Protein AF-A0A521YTF4-F1 (afdb_monomer_lite)

Sequence (86 aa):
MRPFALSHAQQRRLEKLSRDAGRSPAETFGYVLRDGFEFCEWEVRESLAADYDVKKHGAASDDEARRRARQVIDAAHARRRSRKAA

Foldseek 3Di:
DPPPPDDPVVVVLLVVLCVLVVHDSVVSVVVCVVPNSVVSVVVSVVVVVVVVCCVVPNDDDPVRVVVVVVVVVVVVVVVVVVVVVD

pLDDT: mean 90.73, std 12.65, range [39.47, 98.31]

Structure (mmCIF, N/CA/C/O backbone):
data_AF-A0A521YTF4-F1
#
_entry.id   AF-A0A521YTF4-F1
#
loop_
_atom_site.group_PDB
_atom_site.id
_atom_site.type_symbol
_atom_site.label_atom_id
_atom_site.label_alt_id
_atom_site.label_comp_id
_atom_site.label_asym_id
_atom_site.label_entity_id
_atom_site.label_seq_id
_atom_site.pdbx_PDB_ins_code
_atom_site.Cartn_x
_atom_site.Cartn_y
_atom_site.Cartn_z
_atom_site.occupancy
_atom_site.B_iso_or_equiv
_atom_site.auth_seq_id
_atom_site.auth_comp_id
_atom_site.auth_asym_id
_atom_site.auth_atom_id
_atom_site.pdbx_PDB_model_num
ATOM 1 N N . MET A 1 1 ? -7.148 -5.347 32.296 1.00 41.53 1 MET A N 1
ATOM 2 C CA . MET A 1 1 ? -6.277 -4.633 31.337 1.00 41.53 1 MET A CA 1
ATOM 3 C C . MET A 1 1 ? -6.988 -3.357 30.933 1.00 41.53 1 MET A C 1
ATOM 5 O O . MET A 1 1 ? -8.131 -3.448 30.506 1.00 41.53 1 MET A O 1
ATOM 9 N N . ARG A 1 2 ? -6.386 -2.179 31.127 1.00 39.47 2 ARG A N 1
ATOM 10 C CA . ARG A 1 2 ? -6.950 -0.946 30.559 1.00 39.47 2 ARG A CA 1
ATOM 11 C C . ARG A 1 2 ? -6.777 -1.056 29.042 1.00 39.47 2 ARG A C 1
ATOM 13 O O . ARG A 1 2 ? -5.629 -1.202 28.624 1.00 39.47 2 ARG A O 1
ATOM 20 N N . PRO A 1 3 ? -7.841 -1.062 28.224 1.00 50.84 3 PRO A N 1
ATOM 21 C CA . PRO A 1 3 ? -7.634 -0.956 26.792 1.00 50.84 3 PRO A CA 1
ATOM 22 C C . PRO A 1 3 ? -6.952 0.393 26.579 1.00 50.84 3 PRO A C 1
ATOM 24 O O . PRO A 1 3 ? -7.388 1.398 27.146 1.00 50.84 3 PRO A O 1
ATOM 27 N N . PHE A 1 4 ? -5.851 0.420 25.832 1.00 57.66 4 PHE A N 1
ATOM 28 C CA . PHE A 1 4 ? -5.351 1.662 25.260 1.00 57.66 4 PHE A CA 1
ATOM 29 C C . PHE A 1 4 ? -6.460 2.173 24.337 1.00 57.66 4 PHE A C 1
ATOM 31 O O . PHE A 1 4 ? -6.529 1.813 23.166 1.00 57.66 4 PHE A O 1
ATOM 38 N N . ALA A 1 5 ? -7.420 2.900 24.910 1.00 72.75 5 ALA A N 1
ATOM 39 C CA . ALA A 1 5 ? -8.527 3.469 24.180 1.00 72.75 5 ALA A CA 1
ATOM 40 C C . ALA A 1 5 ? -7.902 4.540 23.300 1.00 72.75 5 ALA A C 1
ATOM 42 O O . ALA A 1 5 ? -7.453 5.572 23.800 1.00 72.75 5 ALA A O 1
ATOM 43 N N . LEU A 1 6 ? -7.784 4.221 22.009 1.00 82.75 6 LEU A N 1
ATOM 44 C CA . LEU A 1 6 ? -7.347 5.143 20.974 1.00 82.75 6 LEU A CA 1
ATOM 45 C C . LEU A 1 6 ? -7.909 6.529 21.272 1.00 82.75 6 LEU A C 1
ATOM 47 O O . LEU A 1 6 ? -9.104 6.664 21.558 1.00 82.75 6 LEU A O 1
ATOM 51 N N . SER A 1 7 ? -7.064 7.554 21.183 1.00 91.00 7 SER A N 1
ATOM 52 C CA . SER A 1 7 ? -7.557 8.924 21.254 1.00 91.00 7 SER A CA 1
ATOM 53 C C . SER A 1 7 ? -8.632 9.131 20.187 1.00 91.00 7 SER A C 1
ATOM 55 O O . SER A 1 7 ? -8.629 8.480 19.140 1.00 91.00 7 SER A O 1
ATOM 57 N N . HIS A 1 8 ? -9.529 10.088 20.403 1.00 90.62 8 HIS A N 1
ATOM 58 C CA . HIS A 1 8 ? -10.582 10.392 19.434 1.00 90.62 8 HIS A CA 1
ATOM 59 C C . HIS A 1 8 ? -10.026 10.699 18.027 1.00 90.62 8 HIS A C 1
ATOM 61 O O . HIS A 1 8 ? -10.670 10.417 17.020 1.00 90.62 8 HIS A O 1
ATOM 67 N N . ALA A 1 9 ? -8.810 11.257 17.953 1.00 92.88 9 ALA A N 1
ATOM 68 C CA . ALA A 1 9 ? -8.093 11.483 16.703 1.00 92.88 9 ALA A CA 1
ATOM 69 C C . ALA A 1 9 ? -7.639 10.170 16.046 1.00 92.88 9 ALA A C 1
ATOM 71 O O . ALA A 1 9 ? -7.834 9.993 14.846 1.00 92.88 9 ALA A O 1
ATOM 72 N N . GLN A 1 10 ? -7.086 9.235 16.821 1.00 94.19 10 GLN A N 1
ATOM 73 C CA . GLN A 1 10 ? -6.689 7.919 16.314 1.00 94.19 10 GLN A CA 1
ATOM 74 C C . GLN A 1 10 ? -7.891 7.066 15.896 1.00 94.19 10 GLN A C 1
ATOM 76 O O . GLN A 1 10 ? -7.792 6.341 14.915 1.00 94.19 10 GLN A O 1
ATOM 81 N N . GLN A 1 11 ? -9.036 7.186 16.574 1.00 94.31 11 GLN A N 1
ATOM 82 C CA . GLN A 1 11 ? -10.275 6.520 16.156 1.00 94.31 11 GLN A CA 1
ATOM 83 C C . GLN A 1 11 ? -10.723 7.005 14.773 1.00 94.31 11 GLN A C 1
ATOM 85 O O . GLN A 1 11 ? -10.933 6.191 13.881 1.00 94.31 11 GLN A O 1
ATOM 90 N N . ARG A 1 12 ? -10.754 8.327 14.546 1.00 95.19 12 ARG A N 1
ATOM 91 C CA . ARG A 1 12 ? -11.075 8.893 13.223 1.00 95.19 12 ARG A CA 1
ATOM 92 C C . ARG A 1 12 ? -10.076 8.475 12.142 1.00 95.19 12 ARG A C 1
ATOM 94 O O . ARG A 1 12 ? -10.486 8.191 11.018 1.00 95.19 12 ARG A O 1
ATOM 101 N N . ARG A 1 13 ? -8.775 8.430 12.469 1.00 96.44 13 ARG A N 1
ATOM 102 C CA . ARG A 1 13 ? -7.737 7.911 11.555 1.00 96.44 13 ARG A CA 1
ATOM 103 C C . ARG A 1 13 ? -8.018 6.458 11.194 1.00 96.44 13 ARG A C 1
ATOM 105 O O . ARG A 1 13 ? -8.038 6.128 10.015 1.00 96.44 13 ARG A O 1
ATOM 112 N N . LEU A 1 14 ? -8.305 5.620 12.189 1.00 96.88 14 LEU A N 1
ATOM 113 C CA . LEU A 1 14 ? -8.603 4.207 11.990 1.00 96.88 14 LEU A CA 1
ATOM 114 C C . LEU A 1 14 ? -9.855 4.012 11.130 1.00 96.88 14 LEU A C 1
ATOM 116 O O . LEU A 1 14 ? -9.812 3.240 10.181 1.00 96.88 14 LEU A O 1
ATOM 120 N N . GLU A 1 15 ? -10.946 4.723 11.407 1.00 96.56 15 GLU A N 1
ATOM 121 C CA . GLU A 1 15 ? -12.180 4.650 10.614 1.00 96.56 15 GLU A CA 1
ATOM 122 C C . GLU A 1 15 ? -11.950 5.033 9.152 1.00 96.56 15 GLU A C 1
ATOM 124 O O . GLU A 1 15 ? -12.403 4.327 8.248 1.00 96.56 15 GLU A O 1
ATOM 129 N N . LYS A 1 16 ? -11.223 6.132 8.913 1.00 97.44 16 LYS A N 1
ATOM 130 C CA . LYS A 1 16 ? -10.855 6.558 7.560 1.00 97.44 16 LYS A CA 1
ATOM 131 C C . LYS A 1 16 ? -9.998 5.497 6.872 1.00 97.44 16 LYS A C 1
ATOM 133 O O . LYS A 1 16 ? -10.337 5.073 5.776 1.00 97.44 16 LYS A O 1
ATOM 138 N N . LEU A 1 17 ? -8.937 5.040 7.532 1.00 97.81 17 LEU A N 1
ATOM 139 C CA . LEU A 1 17 ? -8.028 4.029 6.999 1.00 97.81 17 LEU A CA 1
ATOM 140 C C . LEU A 1 17 ? -8.756 2.719 6.672 1.00 97.8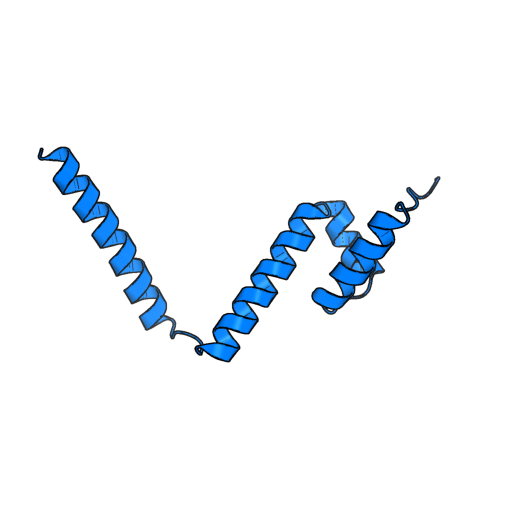1 17 LEU A C 1
ATOM 142 O O . LEU A 1 17 ? -8.502 2.111 5.642 1.00 97.81 17 LEU A O 1
ATOM 146 N N . SER A 1 18 ? -9.696 2.306 7.521 1.00 97.31 18 SER A N 1
ATOM 147 C CA . SER A 1 18 ? -10.494 1.090 7.317 1.00 97.31 18 SER A CA 1
ATOM 148 C C . SER A 1 18 ? -11.386 1.205 6.088 1.00 97.31 18 SER A C 1
ATOM 150 O O . SER A 1 18 ? -11.461 0.278 5.287 1.00 97.31 18 SER A O 1
ATOM 152 N N . ARG A 1 19 ? -12.017 2.371 5.905 1.00 97.94 19 ARG A N 1
ATOM 153 C CA . ARG A 1 19 ? -12.826 2.671 4.722 1.00 97.94 19 ARG A CA 1
ATOM 154 C C . ARG A 1 19 ? -11.980 2.684 3.452 1.00 97.94 19 ARG A C 1
ATOM 156 O O . ARG A 1 19 ? -12.373 2.057 2.476 1.00 97.94 19 ARG A O 1
ATOM 163 N N . ASP A 1 20 ? -10.837 3.363 3.489 1.00 97.44 20 ASP A N 1
ATOM 164 C CA . ASP A 1 20 ? -9.918 3.480 2.354 1.00 97.44 20 ASP A CA 1
ATOM 165 C C . ASP A 1 20 ? -9.337 2.104 1.966 1.00 97.44 20 ASP A C 1
ATOM 167 O O . ASP A 1 20 ? -9.195 1.806 0.784 1.00 97.44 20 ASP A O 1
ATOM 171 N N . ALA A 1 21 ? -9.080 1.235 2.949 1.00 96.12 21 ALA A N 1
ATOM 172 C CA . ALA A 1 21 ? -8.600 -0.133 2.744 1.00 96.12 21 ALA A CA 1
ATOM 173 C C . ALA A 1 21 ? -9.708 -1.153 2.407 1.00 96.12 21 ALA A C 1
ATOM 175 O O . ALA A 1 21 ? -9.400 -2.315 2.140 1.00 96.12 21 ALA A O 1
ATOM 176 N N . GLY A 1 22 ? -10.990 -0.768 2.479 1.00 96.62 22 GLY A N 1
ATOM 177 C CA . GLY A 1 22 ? -12.125 -1.677 2.277 1.00 96.62 22 GLY A CA 1
ATOM 178 C C . GLY A 1 22 ? -12.250 -2.783 3.336 1.00 96.62 22 GLY A C 1
ATOM 179 O O . GLY A 1 22 ? -12.744 -3.867 3.029 1.00 96.62 22 GLY A O 1
ATOM 180 N N . ARG A 1 23 ? -11.792 -2.537 4.570 1.00 96.38 23 ARG A N 1
ATOM 181 C CA . ARG A 1 23 ? -11.754 -3.516 5.675 1.00 96.38 23 ARG A CA 1
ATOM 182 C C . ARG A 1 23 ? -12.531 -3.037 6.897 1.00 96.38 23 ARG A C 1
ATOM 184 O O . ARG A 1 23 ? -12.904 -1.870 7.012 1.00 96.38 23 ARG A O 1
ATOM 191 N N . SER A 1 24 ? -12.782 -3.950 7.836 1.00 96.25 24 SER A N 1
ATOM 192 C CA . SER A 1 24 ? -13.413 -3.586 9.109 1.00 96.25 24 SER A CA 1
ATOM 193 C C . SER A 1 24 ? -12.430 -2.845 10.033 1.00 96.25 24 SER A C 1
ATOM 195 O O . SER A 1 24 ? -11.243 -3.176 10.040 1.00 96.25 24 SER A O 1
ATOM 197 N N . PRO A 1 25 ? -12.897 -1.915 10.891 1.00 94.50 25 PRO A N 1
ATOM 198 C CA . PRO A 1 25 ? -12.026 -1.236 11.852 1.00 94.50 25 PRO A CA 1
ATOM 199 C C . PRO A 1 25 ? -11.260 -2.165 12.791 1.00 94.50 25 PRO A C 1
ATOM 201 O O . PRO A 1 25 ? -10.119 -1.872 13.135 1.00 94.50 25 PRO A O 1
ATOM 204 N N . ALA A 1 26 ? -11.852 -3.295 13.184 1.00 93.44 26 ALA A N 1
ATOM 205 C CA . ALA A 1 26 ? -11.192 -4.275 14.042 1.00 93.44 26 ALA A CA 1
ATOM 206 C C . ALA A 1 26 ? -10.005 -4.951 13.338 1.00 93.44 26 ALA A C 1
ATOM 208 O O . ALA A 1 26 ? -8.941 -5.116 13.931 1.00 93.44 26 ALA A O 1
ATOM 209 N N . GLU A 1 27 ? -10.174 -5.300 12.063 1.00 96.25 27 GLU A N 1
ATOM 210 C CA . GLU A 1 27 ? -9.118 -5.902 11.253 1.00 96.25 27 GLU A CA 1
ATOM 211 C C . GLU A 1 27 ? -8.000 -4.896 10.965 1.00 96.25 27 GLU A C 1
ATOM 213 O O . GLU A 1 27 ? -6.828 -5.179 11.212 1.00 96.25 27 GLU A O 1
ATOM 218 N N . THR A 1 28 ? -8.361 -3.682 10.538 1.00 96.81 28 THR A N 1
ATOM 219 C CA . THR A 1 28 ? -7.403 -2.592 10.316 1.00 96.81 28 THR A CA 1
ATOM 220 C C . THR A 1 28 ? -6.633 -2.254 11.588 1.00 96.81 28 THR A C 1
ATOM 222 O O . THR A 1 28 ? -5.430 -2.002 11.531 1.00 96.81 28 THR A O 1
ATOM 225 N N . PHE A 1 29 ? -7.282 -2.311 12.753 1.00 95.50 29 PHE A N 1
ATOM 226 C CA . PHE A 1 29 ? -6.609 -2.076 14.024 1.00 95.50 29 PHE A CA 1
ATOM 227 C C . PHE A 1 29 ? -5.535 -3.127 14.312 1.00 95.50 29 PHE A C 1
ATOM 229 O O . PHE A 1 29 ? -4.475 -2.774 14.820 1.00 95.50 29 PHE A O 1
ATOM 236 N N . GLY A 1 30 ? -5.750 -4.387 13.923 1.00 95.75 30 GLY A N 1
ATOM 237 C CA . GLY A 1 30 ? -4.730 -5.434 14.009 1.00 95.75 30 GLY A CA 1
ATOM 238 C C . GLY A 1 30 ? -3.452 -5.088 13.234 1.00 95.75 30 GLY A C 1
ATOM 239 O O . GLY A 1 30 ? -2.353 -5.267 13.758 1.00 95.75 30 GLY A O 1
ATOM 240 N N . TYR A 1 31 ? -3.582 -4.524 12.030 1.00 96.50 31 TYR A N 1
ATOM 241 C CA . TYR A 1 31 ? -2.432 -4.059 11.242 1.00 96.50 31 TYR A CA 1
ATOM 242 C C . TYR A 1 31 ? -1.760 -2.837 11.860 1.00 96.50 31 TYR A C 1
ATOM 244 O O . TYR A 1 31 ? -0.540 -2.809 11.987 1.00 96.50 31 TYR A O 1
ATOM 252 N N . VAL A 1 32 ? -2.545 -1.867 12.329 1.00 95.88 32 VAL A N 1
ATOM 253 C CA . VAL A 1 32 ? -2.016 -0.669 12.997 1.00 95.88 32 VAL A CA 1
ATOM 254 C C . VAL A 1 32 ? -1.259 -1.029 14.277 1.00 95.88 32 VAL A C 1
ATOM 256 O O . VAL A 1 32 ? -0.235 -0.419 14.570 1.00 95.88 32 VAL A O 1
ATOM 259 N N . LEU A 1 33 ? -1.719 -2.028 15.034 1.00 94.56 33 LEU A N 1
ATOM 260 C CA . LEU A 1 33 ? -0.998 -2.527 16.208 1.00 94.56 33 LEU A CA 1
ATOM 261 C C . LEU A 1 33 ? 0.339 -3.186 15.846 1.00 94.56 33 LEU A C 1
ATOM 263 O O . LEU A 1 33 ? 1.259 -3.156 16.661 1.00 94.56 33 LEU A O 1
ATOM 267 N N . ARG A 1 34 ? 0.445 -3.783 14.653 1.00 96.31 34 ARG A N 1
ATOM 268 C CA . ARG A 1 34 ? 1.660 -4.449 14.170 1.00 96.31 34 ARG A CA 1
ATOM 269 C C . ARG A 1 34 ? 2.667 -3.459 13.579 1.00 96.31 34 ARG A C 1
ATOM 271 O O . ARG A 1 34 ? 3.839 -3.517 13.935 1.00 96.31 34 ARG A O 1
ATOM 278 N N . ASP A 1 35 ? 2.205 -2.571 12.700 1.00 96.44 35 ASP A N 1
ATOM 279 C CA . ASP A 1 35 ? 3.066 -1.766 11.819 1.00 96.44 35 ASP A CA 1
ATOM 280 C C . ASP A 1 35 ? 3.024 -0.258 12.124 1.00 96.44 35 ASP A C 1
ATOM 282 O O . ASP A 1 35 ? 3.864 0.503 11.645 1.00 96.44 35 ASP A O 1
ATOM 286 N N . GLY A 1 36 ? 2.061 0.189 12.932 1.00 96.19 36 GLY A N 1
ATOM 287 C CA . GLY A 1 36 ? 1.815 1.601 13.212 1.00 96.19 36 GLY A CA 1
ATOM 288 C C . GLY A 1 36 ? 0.906 2.276 12.181 1.00 96.19 36 GLY A C 1
ATOM 289 O O . GLY A 1 36 ? 0.726 1.809 11.056 1.00 96.19 36 GLY A O 1
ATOM 290 N N . PHE A 1 37 ? 0.313 3.407 12.571 1.00 96.88 37 PHE A N 1
ATOM 291 C CA . PHE A 1 37 ? -0.612 4.142 11.704 1.00 96.88 37 PHE A CA 1
ATOM 292 C C . PHE A 1 37 ? 0.074 4.654 10.439 1.00 96.88 37 PHE A C 1
ATOM 294 O O . PHE A 1 37 ? -0.485 4.551 9.355 1.00 96.88 37 PHE A O 1
ATOM 301 N N . GLU A 1 38 ? 1.276 5.201 10.580 1.00 97.88 38 GLU A N 1
ATOM 302 C CA . GLU A 1 38 ? 1.990 5.900 9.516 1.00 97.88 38 GLU A CA 1
ATOM 303 C C . GLU A 1 38 ? 2.305 4.958 8.350 1.00 97.88 38 GLU A C 1
ATOM 305 O O . GLU A 1 38 ? 2.133 5.329 7.189 1.00 97.88 38 GLU A O 1
ATOM 310 N N . PHE A 1 39 ? 2.708 3.721 8.656 1.00 97.94 39 PHE A N 1
ATOM 311 C CA . PHE A 1 39 ? 2.980 2.710 7.642 1.00 97.94 39 PHE A CA 1
ATOM 312 C C . PHE A 1 39 ? 1.699 2.259 6.938 1.00 97.94 39 PHE A C 1
ATOM 314 O O . PHE A 1 39 ? 1.651 2.263 5.709 1.00 97.94 39 PHE A O 1
ATOM 321 N N . CYS A 1 40 ? 0.647 1.925 7.692 1.00 98.12 40 CYS A N 1
ATOM 322 C CA . CYS A 1 40 ? -0.618 1.494 7.097 1.00 98.12 40 CYS A CA 1
ATOM 323 C C . CYS A 1 40 ? -1.264 2.600 6.246 1.00 98.12 40 CYS A C 1
ATOM 325 O O . CYS A 1 40 ? -1.784 2.327 5.169 1.00 98.12 40 CYS A O 1
ATOM 327 N N . GLU A 1 41 ? -1.217 3.857 6.696 1.00 98.19 41 GLU A N 1
ATOM 328 C CA . GLU A 1 41 ? -1.720 5.003 5.929 1.00 98.19 41 GLU A CA 1
ATOM 329 C C . GLU A 1 41 ? -0.910 5.239 4.650 1.00 98.19 41 GLU A C 1
ATOM 331 O O . GLU A 1 41 ? -1.487 5.561 3.609 1.00 98.19 41 GLU A O 1
ATOM 336 N N . TRP A 1 42 ? 0.416 5.083 4.710 1.00 98.31 42 TRP A N 1
ATOM 337 C CA . TRP A 1 42 ? 1.266 5.169 3.528 1.00 98.31 42 TRP A CA 1
ATOM 338 C C . TRP A 1 42 ? 0.945 4.055 2.527 1.00 98.31 42 TRP A C 1
ATOM 340 O O . TRP A 1 42 ? 0.723 4.360 1.358 1.00 98.31 42 TRP A O 1
ATOM 350 N N . GLU A 1 43 ? 0.856 2.805 2.982 1.00 97.75 43 GLU A N 1
ATOM 351 C CA . GLU A 1 43 ? 0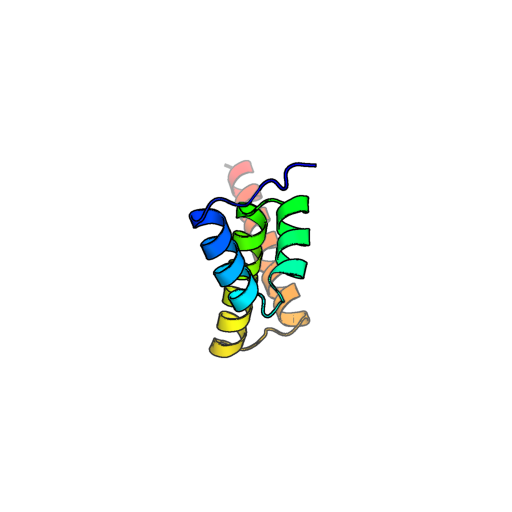.606 1.638 2.130 1.00 97.75 43 GLU A CA 1
ATOM 352 C C . GLU A 1 43 ? -0.737 1.749 1.401 1.00 97.75 43 GLU A C 1
ATOM 354 O O . GLU A 1 43 ? -0.767 1.710 0.173 1.00 97.75 43 GLU A O 1
ATOM 359 N N . VAL A 1 44 ? -1.828 2.016 2.126 1.00 97.88 44 VAL A N 1
ATOM 360 C CA . VAL A 1 44 ? -3.159 2.175 1.520 1.00 97.88 44 VAL A CA 1
ATOM 361 C C . VAL A 1 44 ? -3.176 3.329 0.515 1.00 97.88 44 VAL A C 1
ATOM 363 O O . VAL A 1 44 ? -3.781 3.215 -0.551 1.00 97.88 44 VAL A O 1
ATOM 366 N N . ARG A 1 45 ? -2.488 4.440 0.808 1.00 98.00 45 ARG A N 1
ATOM 367 C CA . ARG A 1 45 ? -2.404 5.582 -0.113 1.00 98.00 45 ARG A CA 1
ATOM 368 C C . ARG A 1 45 ? -1.658 5.231 -1.403 1.00 98.00 45 ARG A C 1
ATOM 370 O O . ARG A 1 45 ? -2.111 5.647 -2.467 1.00 98.00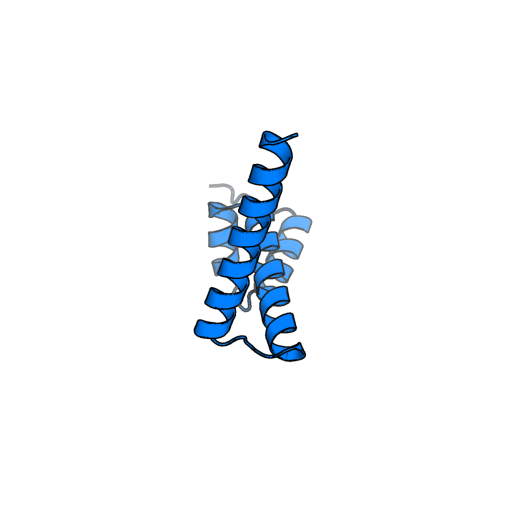 45 ARG A O 1
ATOM 377 N N . GLU A 1 46 ? -0.543 4.506 -1.327 1.00 97.94 46 GLU A N 1
ATOM 378 C CA . GLU A 1 46 ? 0.207 4.075 -2.517 1.00 97.94 46 GLU A CA 1
ATOM 379 C C . GLU A 1 46 ? -0.579 3.041 -3.332 1.00 97.94 46 GLU A C 1
ATOM 381 O O . GLU A 1 46 ? -0.654 3.159 -4.554 1.00 97.94 46 GLU A O 1
ATOM 386 N N . SER A 1 47 ? -1.245 2.096 -2.666 1.00 96.50 47 SER A N 1
ATOM 387 C CA . SER A 1 47 ? -2.113 1.107 -3.313 1.00 96.50 47 SER A CA 1
ATOM 388 C C . SER A 1 47 ? -3.271 1.779 -4.067 1.00 96.50 47 SER A C 1
ATOM 390 O O . SER A 1 47 ? -3.485 1.508 -5.249 1.00 96.50 47 SER A O 1
ATOM 392 N N . LEU A 1 48 ? -3.954 2.751 -3.450 1.00 96.94 48 LEU A N 1
ATOM 393 C CA . LEU A 1 48 ? -5.009 3.527 -4.116 1.00 96.94 48 LEU A CA 1
ATOM 394 C C . LEU A 1 48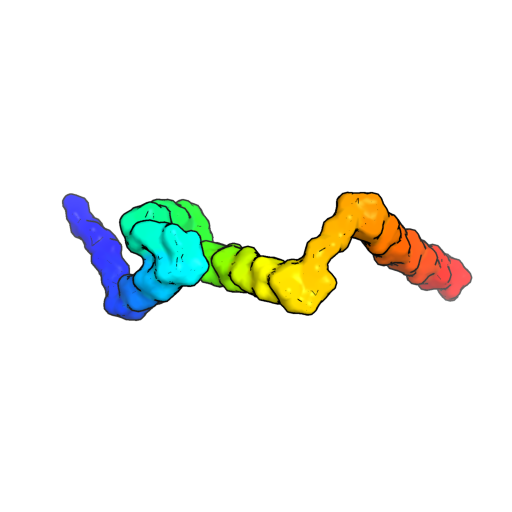 ? -4.483 4.373 -5.285 1.00 96.94 48 LEU A C 1
ATOM 396 O O . LEU A 1 48 ? -5.169 4.522 -6.300 1.00 96.94 48 LEU A O 1
ATOM 400 N N . ALA A 1 49 ? -3.284 4.945 -5.153 1.00 96.56 49 ALA A N 1
ATOM 401 C CA . ALA A 1 49 ? -2.656 5.709 -6.226 1.00 96.56 49 ALA A CA 1
ATOM 402 C C . ALA A 1 49 ? -2.307 4.810 -7.422 1.00 96.56 49 ALA A C 1
ATOM 404 O O . ALA A 1 49 ? -2.576 5.194 -8.561 1.00 96.56 49 ALA A O 1
ATOM 405 N N . ALA A 1 50 ? -1.779 3.609 -7.169 1.00 94.81 50 ALA A N 1
ATOM 406 C CA . ALA A 1 50 ? -1.491 2.618 -8.200 1.00 94.81 50 ALA A CA 1
ATOM 407 C C . ALA A 1 50 ? -2.770 2.171 -8.925 1.00 94.81 50 ALA A C 1
ATOM 409 O O . ALA A 1 50 ? -2.814 2.176 -10.155 1.00 94.81 50 ALA A O 1
ATOM 410 N N . ASP A 1 51 ? -3.842 1.877 -8.186 1.00 95.50 51 ASP A N 1
ATOM 411 C CA . ASP A 1 51 ? -5.139 1.523 -8.771 1.00 95.50 51 ASP A CA 1
ATOM 412 C C . ASP A 1 51 ? -5.710 2.647 -9.644 1.00 95.50 51 ASP A C 1
ATOM 414 O O . ASP A 1 51 ? -6.284 2.397 -10.709 1.00 95.50 51 ASP A O 1
ATOM 418 N N . TYR A 1 52 ? -5.576 3.899 -9.199 1.00 96.12 52 TYR A N 1
ATOM 419 C CA . TYR A 1 52 ? -6.005 5.061 -9.972 1.00 96.12 52 TYR A CA 1
ATOM 420 C C . TYR A 1 52 ? -5.184 5.225 -11.256 1.00 96.12 52 TYR A C 1
ATOM 422 O O . TYR A 1 52 ? -5.761 5.462 -12.320 1.00 96.12 52 TYR A O 1
ATOM 430 N N . ASP A 1 53 ? -3.861 5.071 -11.174 1.00 94.94 53 ASP A N 1
ATOM 431 C CA . ASP A 1 53 ? -2.961 5.151 -12.326 1.00 94.94 53 ASP A CA 1
ATOM 432 C C . ASP A 1 53 ? -3.309 4.084 -13.369 1.00 94.94 53 ASP A C 1
ATOM 434 O O . ASP A 1 53 ? -3.544 4.410 -14.533 1.00 94.94 53 ASP A O 1
ATOM 438 N N . VAL A 1 54 ? -3.501 2.836 -12.931 1.00 95.38 54 VAL A N 1
ATOM 439 C CA . VAL A 1 54 ? -3.917 1.725 -13.799 1.00 95.38 54 VAL A CA 1
ATOM 440 C C . VAL A 1 54 ? -5.282 1.990 -14.433 1.00 95.38 54 VAL A C 1
ATOM 442 O O . VAL A 1 54 ? -5.454 1.760 -15.629 1.00 95.38 54 VAL A O 1
ATOM 445 N N . LY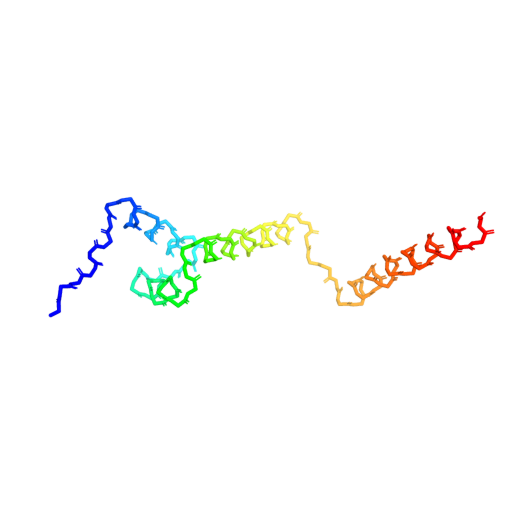S A 1 55 ? -6.259 2.514 -13.682 1.00 95.88 55 LYS A N 1
ATOM 446 C CA . LYS A 1 55 ? -7.576 2.874 -14.241 1.00 95.88 55 LYS A CA 1
ATOM 447 C C . LYS A 1 55 ? -7.484 3.979 -15.292 1.00 95.88 55 LYS A C 1
ATOM 449 O O . LYS A 1 55 ? -8.251 3.967 -16.251 1.00 95.88 55 LYS A O 1
ATOM 454 N N . LYS A 1 56 ? -6.583 4.943 -15.106 1.00 95.81 56 LYS A N 1
ATOM 455 C CA . LYS A 1 56 ? -6.447 6.115 -15.978 1.00 95.81 56 LYS A CA 1
ATOM 456 C C . LYS A 1 56 ? -5.604 5.840 -17.222 1.00 95.81 56 LYS A C 1
ATOM 458 O O . LYS A 1 56 ? -5.914 6.360 -18.292 1.00 95.81 56 LYS A O 1
ATOM 463 N N . HIS A 1 57 ? -4.533 5.068 -17.077 1.00 94.25 57 HIS A N 1
ATOM 464 C CA . HIS A 1 57 ? -3.503 4.886 -18.100 1.00 94.25 57 HIS A CA 1
ATOM 465 C C . HIS A 1 57 ? -3.440 3.462 -18.662 1.00 94.25 57 HIS A C 1
ATOM 467 O O . HIS A 1 57 ? -2.792 3.241 -19.685 1.00 94.25 57 HIS A O 1
ATOM 473 N N . GLY A 1 58 ? -4.151 2.517 -18.046 1.00 92.94 58 GLY A N 1
ATOM 474 C CA . GLY A 1 58 ? -4.052 1.095 -18.346 1.00 92.94 58 GLY A CA 1
ATOM 475 C C . GLY A 1 58 ? -2.862 0.440 -17.643 1.00 92.94 58 GLY A C 1
ATOM 476 O O . GLY A 1 58 ? -1.925 1.098 -17.195 1.00 92.94 58 GLY A O 1
ATOM 477 N N . ALA A 1 59 ? -2.899 -0.888 -17.548 1.00 92.00 59 ALA A N 1
ATOM 478 C CA . ALA A 1 59 ? -1.770 -1.665 -17.051 1.00 92.00 59 ALA A CA 1
ATOM 479 C C . ALA A 1 59 ? -0.733 -1.887 -18.163 1.00 92.00 59 ALA A C 1
ATOM 481 O O . ALA A 1 59 ? -1.086 -2.117 -19.322 1.00 92.00 59 ALA A O 1
ATOM 482 N N . ALA A 1 60 ? 0.551 -1.872 -17.804 1.00 90.94 60 ALA A N 1
ATOM 483 C CA . ALA A 1 60 ? 1.608 -2.337 -18.694 1.00 90.94 60 ALA A CA 1
ATOM 484 C C . ALA A 1 60 ? 1.639 -3.872 -18.725 1.00 90.94 60 ALA A C 1
ATOM 486 O O . ALA A 1 60 ? 1.413 -4.528 -17.707 1.00 90.94 60 ALA A O 1
ATOM 487 N N . SER A 1 61 ? 1.981 -4.446 -19.880 1.00 94.88 61 SER A N 1
ATOM 488 C CA . SER A 1 61 ? 2.327 -5.869 -19.941 1.00 94.88 61 SER A CA 1
ATOM 489 C C . SER A 1 61 ? 3.629 -6.143 -19.185 1.00 94.88 61 SER A C 1
ATOM 491 O O . SER A 1 61 ? 4.487 -5.270 -19.049 1.00 94.88 61 SER A O 1
ATOM 493 N N . ASP A 1 62 ? 3.801 -7.379 -18.735 1.00 95.25 62 ASP A N 1
ATOM 494 C CA . ASP A 1 62 ? 5.010 -7.837 -18.049 1.00 95.25 62 ASP A CA 1
ATOM 495 C C . ASP A 1 62 ? 6.280 -7.657 -18.913 1.00 95.25 62 ASP A C 1
ATOM 497 O O . ASP A 1 62 ? 7.298 -7.136 -18.448 1.00 95.25 62 ASP A O 1
ATOM 501 N N . ASP A 1 63 ? 6.202 -7.962 -20.213 1.00 97.44 63 ASP A N 1
ATOM 502 C CA . ASP A 1 63 ? 7.302 -7.725 -21.160 1.00 97.44 63 ASP A CA 1
ATOM 503 C C . ASP A 1 63 ? 7.650 -6.243 -21.296 1.00 97.44 63 ASP A C 1
ATOM 505 O O . ASP A 1 63 ? 8.825 -5.859 -21.320 1.00 97.44 63 ASP A O 1
ATOM 509 N N . GLU A 1 64 ? 6.634 -5.384 -21.360 1.00 95.62 64 GLU A N 1
ATOM 510 C CA . GLU A 1 64 ? 6.841 -3.946 -21.409 1.00 95.62 64 GLU A CA 1
ATOM 511 C C . GLU A 1 64 ? 7.448 -3.409 -20.109 1.00 95.62 64 GLU A C 1
ATOM 513 O O . GLU A 1 64 ? 8.391 -2.613 -20.164 1.00 95.62 64 GLU A O 1
ATOM 518 N N . ALA A 1 65 ? 6.957 -3.860 -18.954 1.00 94.19 65 ALA A N 1
ATOM 519 C CA . ALA A 1 65 ? 7.482 -3.481 -17.650 1.00 94.19 65 ALA A CA 1
ATOM 520 C C . ALA A 1 65 ? 8.962 -3.871 -17.519 1.00 94.19 65 ALA A C 1
ATOM 522 O O . ALA A 1 65 ? 9.798 -3.022 -17.190 1.00 94.19 65 ALA A O 1
ATOM 523 N N . ARG A 1 66 ? 9.320 -5.112 -17.882 1.00 97.00 66 ARG A N 1
ATOM 524 C CA . ARG A 1 66 ? 10.717 -5.576 -17.915 1.00 97.00 66 ARG A CA 1
ATOM 525 C C . ARG A 1 66 ? 11.586 -4.744 -18.847 1.00 97.00 66 ARG A C 1
ATOM 527 O O . ARG A 1 66 ? 12.687 -4.342 -18.465 1.00 97.00 66 ARG A O 1
ATOM 534 N N . ARG A 1 67 ? 11.105 -4.459 -20.061 1.00 96.94 67 ARG A N 1
ATOM 535 C CA . ARG A 1 67 ? 11.841 -3.650 -21.041 1.00 96.94 67 ARG A CA 1
ATOM 536 C C . ARG A 1 67 ? 12.110 -2.242 -20.509 1.00 96.94 67 ARG A C 1
ATOM 538 O O . ARG A 1 67 ? 13.246 -1.776 -20.589 1.00 96.94 67 ARG A O 1
ATOM 545 N N . ARG A 1 68 ? 11.098 -1.580 -19.938 1.00 94.88 68 ARG A N 1
ATOM 546 C CA . ARG A 1 68 ? 11.232 -0.240 -19.337 1.00 94.88 68 ARG A CA 1
ATOM 547 C C . ARG A 1 68 ? 12.213 -0.254 -18.159 1.00 94.88 68 ARG A C 1
ATOM 549 O O . ARG A 1 68 ? 13.099 0.596 -18.097 1.00 94.88 68 ARG A O 1
ATOM 556 N N . ALA A 1 69 ? 12.124 -1.249 -17.273 1.00 95.75 69 ALA A N 1
ATOM 557 C CA . ALA A 1 69 ? 13.054 -1.400 -16.153 1.00 95.75 69 ALA A CA 1
ATOM 558 C C . ALA A 1 69 ? 14.509 -1.561 -16.630 1.00 95.75 69 ALA A C 1
ATOM 560 O O . ALA A 1 69 ? 15.412 -0.885 -16.131 1.00 95.75 69 ALA A O 1
ATOM 561 N N . ARG A 1 70 ? 14.732 -2.395 -17.655 1.00 96.56 70 ARG A N 1
ATOM 562 C CA . ARG A 1 70 ? 16.052 -2.598 -18.266 1.00 96.56 70 ARG A CA 1
ATOM 563 C C . ARG A 1 70 ? 16.637 -1.293 -18.812 1.00 96.56 70 ARG A C 1
ATOM 565 O O . ARG A 1 70 ? 17.790 -0.984 -18.526 1.00 96.56 70 ARG A O 1
ATOM 572 N N . GLN A 1 71 ? 15.834 -0.502 -19.526 1.00 96.06 71 GLN A N 1
ATOM 573 C CA . GLN A 1 71 ? 16.261 0.788 -20.082 1.00 96.06 71 GLN A CA 1
ATOM 574 C C . GLN A 1 71 ? 16.734 1.765 -18.997 1.00 96.06 71 GLN A C 1
ATOM 576 O O . GLN A 1 71 ? 17.766 2.416 -19.166 1.00 96.06 71 GLN A O 1
ATOM 581 N N . VAL A 1 72 ? 16.021 1.847 -17.869 1.00 95.69 72 VAL A N 1
ATOM 582 C CA . VAL A 1 72 ? 16.408 2.710 -16.738 1.00 95.69 72 VAL A CA 1
ATOM 583 C C . VAL A 1 72 ? 17.742 2.263 -16.135 1.00 95.69 72 VAL A C 1
ATOM 585 O O . VAL A 1 72 ? 18.623 3.095 -15.900 1.00 95.69 72 VAL A O 1
ATOM 588 N N . ILE A 1 73 ? 17.914 0.955 -15.929 1.00 94.94 73 ILE A N 1
ATOM 589 C CA . ILE A 1 73 ? 19.149 0.367 -15.393 1.00 94.94 73 ILE A CA 1
ATOM 590 C C . ILE A 1 73 ? 20.332 0.648 -16.329 1.00 94.94 73 ILE A C 1
ATOM 592 O O . ILE A 1 73 ? 21.366 1.164 -15.893 1.00 94.94 73 ILE A O 1
ATOM 596 N N . ASP A 1 74 ? 20.180 0.378 -17.626 1.00 95.44 74 ASP A N 1
ATOM 597 C CA . ASP A 1 74 ? 21.250 0.566 -18.608 1.00 95.44 74 ASP A CA 1
ATOM 598 C C . ASP A 1 74 ? 21.634 2.054 -18.743 1.00 95.44 74 ASP A C 1
ATOM 600 O O . ASP A 1 74 ? 22.825 2.386 -18.794 1.00 95.44 74 ASP A O 1
ATOM 604 N N . ALA A 1 75 ? 20.657 2.970 -18.693 1.00 93.50 75 ALA A N 1
ATOM 605 C CA . ALA A 1 75 ? 20.901 4.413 -18.682 1.00 93.50 75 ALA A CA 1
ATOM 606 C C . ALA A 1 75 ? 21.669 4.872 -17.428 1.00 93.50 75 ALA A C 1
ATOM 608 O O . ALA A 1 75 ? 22.599 5.682 -17.526 1.00 93.50 75 ALA A O 1
ATOM 609 N N . ALA A 1 76 ? 21.333 4.340 -16.248 1.00 92.06 76 ALA A N 1
ATOM 610 C CA . ALA A 1 76 ? 22.059 4.627 -15.012 1.00 92.06 76 ALA A CA 1
ATOM 611 C C . ALA A 1 76 ? 23.519 4.138 -15.084 1.00 92.06 76 ALA A C 1
ATOM 613 O O . ALA A 1 76 ? 24.446 4.871 -14.720 1.00 92.06 76 ALA A O 1
ATOM 614 N N . HIS A 1 77 ? 23.753 2.939 -15.628 1.00 91.69 77 HIS A N 1
ATOM 615 C CA . HIS A 1 77 ? 25.103 2.411 -15.837 1.00 91.69 77 HIS A CA 1
ATOM 616 C C . HIS A 1 77 ? 25.904 3.203 -16.876 1.00 91.69 77 HIS A C 1
ATOM 618 O O . HIS A 1 77 ? 27.101 3.427 -16.679 1.00 91.69 77 HIS A O 1
ATOM 624 N N . ALA A 1 78 ? 25.280 3.646 -17.970 1.00 88.81 78 ALA A N 1
ATOM 625 C CA . ALA A 1 78 ? 25.928 4.499 -18.965 1.00 88.81 78 ALA A CA 1
ATOM 626 C C . ALA A 1 78 ? 26.399 5.828 -18.347 1.00 88.81 78 ALA A C 1
ATOM 628 O O . ALA A 1 78 ? 27.572 6.177 -18.480 1.00 88.81 78 ALA A O 1
ATOM 629 N N . ARG A 1 79 ? 25.535 6.504 -17.575 1.00 84.50 79 ARG A N 1
ATOM 630 C CA . ARG A 1 79 ? 25.878 7.745 -16.850 1.00 84.50 79 ARG A CA 1
ATOM 631 C C . ARG A 1 79 ? 27.008 7.559 -15.836 1.00 84.50 79 ARG A C 1
ATOM 633 O O . ARG A 1 79 ? 27.842 8.443 -15.659 1.00 84.50 79 ARG A O 1
ATOM 640 N N . ARG A 1 80 ? 27.053 6.413 -15.150 1.00 84.25 80 ARG A N 1
ATOM 641 C CA . ARG A 1 80 ? 28.137 6.105 -14.203 1.00 84.25 80 ARG A CA 1
ATOM 642 C C . ARG A 1 80 ? 29.471 5.877 -14.915 1.00 84.25 80 ARG A C 1
ATOM 644 O O . ARG A 1 80 ? 30.502 6.304 -14.406 1.00 84.25 80 ARG A O 1
ATOM 651 N N . ARG A 1 81 ? 29.458 5.210 -16.074 1.00 77.56 81 ARG A N 1
ATOM 652 C CA . ARG A 1 81 ? 30.668 4.970 -16.875 1.00 77.56 81 ARG A CA 1
ATOM 653 C C . ARG A 1 81 ? 31.243 6.265 -17.440 1.00 77.56 81 ARG A C 1
ATOM 655 O O . ARG A 1 81 ? 32.447 6.458 -17.329 1.00 77.56 81 ARG A O 1
ATOM 662 N N . SER A 1 82 ? 30.405 7.165 -17.958 1.00 74.94 82 SER A N 1
ATOM 663 C CA . SER A 1 82 ? 30.878 8.455 -18.477 1.00 74.94 82 SER A CA 1
ATOM 664 C C . SER A 1 82 ? 31.501 9.336 -17.390 1.00 74.94 82 SER A C 1
ATOM 666 O O . SER A 1 82 ? 32.550 9.918 -17.624 1.00 74.94 82 SER A O 1
ATOM 668 N N . ARG A 1 83 ? 30.936 9.363 -16.173 1.00 69.62 83 ARG A N 1
ATOM 669 C CA . ARG A 1 83 ? 31.529 10.077 -15.022 1.00 69.62 83 ARG A CA 1
ATOM 670 C C . ARG A 1 83 ? 32.861 9.515 -14.530 1.00 69.62 83 ARG A C 1
ATOM 672 O O . ARG A 1 83 ? 33.589 10.239 -13.876 1.00 69.62 83 ARG A O 1
ATOM 679 N N . LYS A 1 84 ? 33.141 8.231 -14.760 1.00 66.19 84 LYS A N 1
ATOM 680 C CA . LYS A 1 84 ? 34.410 7.602 -14.354 1.00 66.19 84 LYS A CA 1
ATOM 681 C C . LYS A 1 84 ? 35.516 7.799 -15.402 1.00 66.19 84 LYS A C 1
ATOM 683 O O . LYS A 1 84 ? 36.681 7.590 -15.092 1.00 66.19 84 LYS A O 1
ATOM 688 N N . ALA A 1 85 ? 35.141 8.122 -16.639 1.00 61.91 85 ALA A N 1
ATOM 689 C CA . ALA A 1 85 ? 36.060 8.342 -17.754 1.00 61.91 85 ALA A CA 1
ATOM 690 C C . ALA A 1 85 ? 36.445 9.823 -17.950 1.00 61.91 85 ALA A C 1
ATOM 692 O O . ALA A 1 85 ? 37.289 10.104 -18.796 1.00 61.91 85 ALA A O 1
ATOM 693 N N . ALA A 1 86 ? 35.812 10.734 -17.203 1.00 55.12 86 ALA A N 1
ATOM 694 C CA . ALA A 1 86 ? 36.145 12.155 -17.101 1.00 55.12 86 ALA A CA 1
ATOM 695 C C . ALA A 1 86 ? 36.937 12.408 -15.813 1.00 55.12 86 ALA A C 1
ATOM 697 O O . ALA A 1 86 ? 37.793 13.316 -15.833 1.00 55.12 86 ALA A O 1
#

Secondary structure (DSSP, 8-stat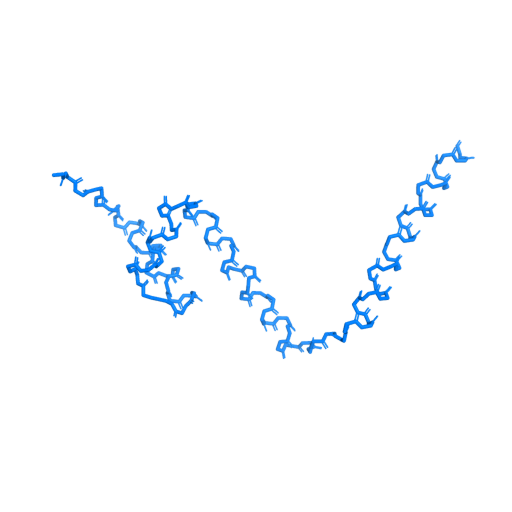e):
-------HHHHHHHHHHHHHTTS-HHHHHHHHHHH-HHHHHHHHHHHHHHHHHHHHH-PPPHHHHHHHHHHHHHHHHHHHHHHHH-

Radius of gyration: 20.73 Å; chains: 1; bounding box: 50×20×53 Å